Protein AF-A0AAV6TND9-F1 (afdb_monomer_lite)

Secondary structure (DSSP, 8-state):
----------STT--TTTHHHHGGGEEEEEETTEEEEEE--TT-SSEEEEGGG--GGGEEEEEEEE--TT-SS-EEEEEEEEEEEETTEEEEEEEEEE--

Sequence (100 aa):
MKKPAGTSDINRLIKKGDEDVMSPYTFMAEVNGFTMPILRDTGTSIDVVCRNRITPEMLTGENIWVQQPLDEFPVCLPLAEVELKGEFGHVITKGAVVPC

Structure (mmCIF, N/CA/C/O backbone):
data_AF-A0AAV6TND9-F1
#
_entry.id   AF-A0AAV6TND9-F1
#
loop_
_atom_site.group_PDB
_atom_site.id
_atom_site.type_symbol
_atom_site.label_atom_id
_atom_site.label_alt_id
_atom_site.label_comp_id
_atom_site.label_asym_id
_atom_site.label_entity_id
_atom_site.label_seq_id
_atom_site.pdbx_PDB_ins_code
_atom_site.Cartn_x
_atom_site.Cartn_y
_atom_site.Cartn_z
_atom_site.occupancy
_atom_site.B_iso_or_equiv
_atom_site.auth_seq_id
_atom_site.auth_comp_id
_atom_site.auth_asym_id
_atom_site.auth_atom_id
_atom_site.pdbx_PDB_model_num
ATOM 1 N N . MET A 1 1 ? 5.010 25.913 -18.580 1.00 35.62 1 MET A N 1
ATOM 2 C CA . MET A 1 1 ? 4.892 25.852 -17.104 1.00 35.62 1 MET A CA 1
ATOM 3 C C . MET A 1 1 ? 5.521 24.547 -16.640 1.00 35.62 1 MET A C 1
ATOM 5 O O . MET A 1 1 ? 5.259 23.518 -17.248 1.00 35.62 1 MET A O 1
ATOM 9 N N . LYS A 1 2 ? 6.455 24.613 -15.684 1.00 32.97 2 LYS A N 1
ATOM 10 C CA . LYS A 1 2 ? 7.298 23.485 -15.258 1.00 32.97 2 LYS A CA 1
ATOM 11 C C . LYS A 1 2 ? 6.459 22.476 -14.460 1.00 32.97 2 LYS A C 1
ATOM 13 O O . LYS A 1 2 ? 5.805 22.872 -13.503 1.00 32.97 2 LYS A O 1
ATOM 18 N N . LYS A 1 3 ? 6.477 21.199 -14.863 1.00 34.66 3 LYS A N 1
ATOM 19 C CA . LYS A 1 3 ? 5.935 20.082 -14.068 1.00 34.66 3 LYS A CA 1
ATOM 20 C C . LYS A 1 3 ? 6.721 20.007 -12.751 1.00 34.66 3 LYS A C 1
ATOM 22 O O . LYS A 1 3 ? 7.952 20.031 -12.830 1.00 34.66 3 LYS A O 1
ATOM 27 N N . PRO A 1 4 ? 6.092 19.890 -11.571 1.00 36.50 4 PRO A N 1
ATOM 28 C CA . PRO A 1 4 ? 6.825 19.418 -10.413 1.00 36.50 4 PRO A CA 1
ATOM 29 C C . PRO A 1 4 ? 7.097 17.932 -10.657 1.00 36.50 4 PRO A C 1
ATOM 31 O O . PRO A 1 4 ? 6.193 17.100 -10.611 1.00 36.50 4 PRO A O 1
ATOM 34 N N . ALA A 1 5 ? 8.343 17.611 -11.000 1.00 42.59 5 ALA A N 1
ATOM 35 C CA . ALA A 1 5 ? 8.859 16.261 -10.863 1.00 42.59 5 ALA A CA 1
ATOM 36 C C . ALA A 1 5 ? 8.951 15.997 -9.358 1.00 42.59 5 ALA A C 1
ATOM 38 O O . ALA A 1 5 ? 9.958 16.294 -8.722 1.00 42.59 5 ALA A O 1
ATOM 39 N N . GLY A 1 6 ? 7.836 15.561 -8.776 1.00 39.56 6 GLY A N 1
ATOM 40 C CA . GLY A 1 6 ? 7.827 14.992 -7.443 1.00 39.56 6 GLY A CA 1
ATOM 41 C C . GLY A 1 6 ? 8.508 13.641 -7.537 1.00 39.56 6 GLY A C 1
ATOM 42 O O . GLY A 1 6 ? 7.857 12.648 -7.846 1.00 39.56 6 GLY A O 1
ATOM 43 N N . THR A 1 7 ? 9.821 13.623 -7.337 1.00 42.41 7 THR A N 1
ATOM 44 C CA . THR A 1 7 ? 10.547 12.424 -6.934 1.00 42.41 7 THR A CA 1
ATOM 45 C C . THR A 1 7 ? 9.980 12.051 -5.572 1.00 42.41 7 THR A C 1
ATOM 47 O O . THR A 1 7 ? 10.384 12.589 -4.547 1.00 42.41 7 THR A O 1
ATOM 50 N N . SER A 1 8 ? 8.939 11.225 -5.556 1.00 40.28 8 SER A N 1
ATOM 51 C CA . SER A 1 8 ? 8.578 10.526 -4.336 1.00 40.28 8 SER A CA 1
ATOM 52 C C . SER A 1 8 ? 9.624 9.438 -4.188 1.00 40.28 8 SER A C 1
ATOM 54 O O . SER A 1 8 ? 9.516 8.401 -4.840 1.00 40.28 8 SER A O 1
ATOM 56 N N . ASP A 1 9 ? 10.661 9.708 -3.401 1.00 42.69 9 ASP A N 1
ATOM 57 C CA . ASP A 1 9 ? 11.488 8.661 -2.818 1.00 42.69 9 ASP A CA 1
ATOM 58 C C . ASP A 1 9 ? 10.516 7.784 -2.020 1.00 42.69 9 ASP A C 1
ATOM 60 O O . ASP A 1 9 ? 10.066 8.159 -0.936 1.00 42.69 9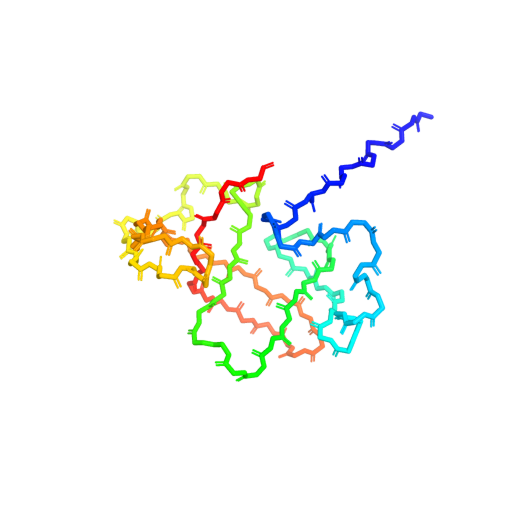 ASP A O 1
ATOM 64 N N . ILE A 1 10 ? 10.047 6.698 -2.639 1.00 40.72 10 ILE A N 1
ATOM 65 C CA . ILE A 1 10 ? 9.006 5.830 -2.089 1.00 40.72 10 ILE A CA 1
ATOM 66 C C . ILE A 1 10 ? 9.661 5.055 -0.955 1.00 40.72 10 ILE A C 1
ATOM 68 O O . ILE A 1 10 ? 10.167 3.950 -1.133 1.00 40.72 10 ILE A O 1
ATOM 72 N N . ASN A 1 11 ? 9.709 5.698 0.207 1.00 40.97 11 ASN A N 1
ATOM 73 C CA . ASN A 1 11 ? 10.501 5.298 1.352 1.00 40.97 11 ASN A CA 1
ATOM 74 C C . ASN A 1 11 ? 12.005 5.230 1.038 1.00 40.97 11 ASN A C 1
ATOM 76 O O . ASN A 1 11 ? 12.471 5.193 -0.096 1.00 40.97 11 ASN A O 1
ATOM 80 N N . ARG A 1 12 ? 12.798 5.189 2.096 1.00 44.47 12 ARG A N 1
ATOM 81 C CA . ARG A 1 12 ? 14.268 5.157 2.147 1.00 44.47 12 ARG A CA 1
ATOM 82 C C . ARG A 1 12 ? 14.952 3.997 1.374 1.00 44.47 12 ARG A C 1
ATOM 84 O O . ARG A 1 12 ? 16.144 3.773 1.569 1.00 44.47 12 ARG A O 1
ATOM 91 N N . LEU A 1 13 ? 14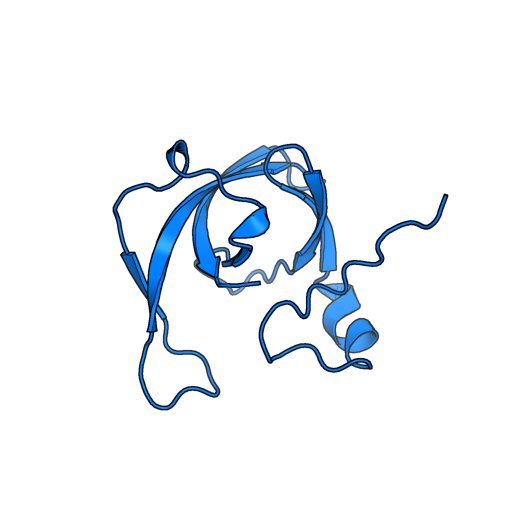.217 3.246 0.548 1.00 47.53 13 LEU A N 1
ATOM 92 C CA . LEU A 1 13 ? 14.623 2.022 -0.149 1.00 47.53 13 LEU A CA 1
ATOM 93 C C . LEU A 1 13 ? 14.963 2.214 -1.632 1.00 47.53 13 LEU A C 1
ATOM 95 O O . LEU A 1 13 ? 15.710 1.401 -2.162 1.00 47.53 13 LEU A O 1
ATOM 99 N N . ILE A 1 14 ? 14.460 3.252 -2.303 1.00 50.72 14 ILE A N 1
ATOM 100 C CA . ILE A 1 14 ? 14.747 3.455 -3.730 1.00 50.72 14 ILE A CA 1
ATOM 101 C C . ILE A 1 14 ? 15.877 4.469 -3.852 1.00 50.72 14 ILE A C 1
ATOM 103 O O . ILE A 1 14 ? 15.661 5.676 -3.744 1.00 50.72 14 ILE A O 1
ATOM 107 N N . LYS A 1 15 ? 17.110 3.995 -4.058 1.00 52.25 15 LYS A N 1
ATOM 108 C CA . LYS A 1 15 ? 18.182 4.890 -4.500 1.00 52.25 15 LYS A CA 1
ATOM 109 C C . LYS A 1 15 ? 17.983 5.171 -5.985 1.00 52.25 15 LYS A C 1
ATOM 111 O O . LYS A 1 15 ? 17.579 4.303 -6.757 1.00 52.25 15 LYS A O 1
ATOM 116 N N . LYS A 1 16 ? 18.318 6.391 -6.405 1.00 46.72 16 LYS A N 1
ATOM 117 C CA . LYS A 1 16 ? 18.389 6.770 -7.821 1.00 46.72 16 LYS A CA 1
ATOM 118 C C . LYS A 1 16 ? 19.370 5.827 -8.542 1.00 46.72 16 LYS A C 1
ATOM 120 O O . LYS A 1 16 ? 20.579 5.991 -8.393 1.00 46.72 16 LYS A O 1
ATOM 125 N N . GLY A 1 17 ? 18.844 4.835 -9.263 1.00 55.78 17 GLY A N 1
ATOM 126 C CA . GLY A 1 17 ? 19.614 3.748 -9.887 1.00 55.78 17 GLY A CA 1
ATOM 127 C C . GLY A 1 17 ? 18.970 2.356 -9.794 1.00 55.78 17 GLY A C 1
ATOM 128 O O . GLY A 1 17 ? 19.283 1.511 -10.624 1.00 55.78 17 GLY A O 1
ATOM 129 N N . ASP A 1 18 ? 18.036 2.136 -8.862 1.00 56.84 18 ASP A N 1
ATOM 130 C CA . ASP A 1 18 ? 17.392 0.823 -8.642 1.00 56.84 18 ASP A CA 1
ATOM 131 C C . ASP A 1 18 ? 16.117 0.604 -9.488 1.00 56.84 18 ASP A C 1
ATOM 133 O O . ASP A 1 18 ? 15.433 -0.412 -9.353 1.00 56.84 18 ASP A O 1
ATOM 137 N N . GLU A 1 19 ? 15.792 1.549 -10.378 1.00 63.28 19 GLU A N 1
ATOM 138 C CA . GLU A 1 19 ? 14.599 1.504 -11.241 1.00 63.28 19 GLU A CA 1
ATOM 139 C C . GLU A 1 19 ? 14.559 0.236 -12.112 1.00 63.28 19 GLU A C 1
ATOM 141 O O . GLU A 1 19 ? 13.493 -0.344 -12.306 1.00 63.28 19 GLU A O 1
ATOM 146 N N . ASP A 1 20 ? 15.720 -0.231 -12.582 1.00 66.12 20 ASP A N 1
ATOM 147 C CA . ASP A 1 20 ? 15.832 -1.414 -13.445 1.00 66.12 20 ASP A CA 1
ATOM 148 C C . ASP A 1 20 ? 15.536 -2.718 -12.683 1.00 66.12 20 ASP A C 1
ATOM 150 O O . ASP A 1 20 ? 14.836 -3.600 -13.179 1.00 66.12 20 ASP A O 1
ATOM 154 N N . VAL A 1 21 ? 15.979 -2.801 -11.422 1.00 74.69 21 VAL A N 1
ATOM 155 C CA . VAL A 1 21 ? 15.779 -3.969 -10.544 1.00 74.69 21 VAL A CA 1
ATOM 156 C C . VAL A 1 21 ? 14.303 -4.144 -10.182 1.00 74.69 21 VAL A C 1
ATOM 158 O O . VAL A 1 21 ? 13.807 -5.267 -10.110 1.00 74.69 21 VAL A O 1
ATOM 161 N N . MET A 1 22 ? 13.594 -3.033 -9.972 1.00 73.06 22 MET A N 1
ATOM 162 C CA . MET A 1 22 ? 12.179 -3.033 -9.591 1.00 73.06 22 MET A CA 1
ATOM 163 C C . MET A 1 22 ? 11.227 -3.018 -10.790 1.00 73.06 22 MET A C 1
ATOM 165 O O . MET A 1 22 ? 10.017 -3.176 -10.605 1.00 73.06 22 MET A O 1
ATOM 169 N N . SER A 1 23 ? 11.746 -2.856 -12.012 1.00 79.12 23 SER A N 1
ATOM 170 C CA . SER A 1 23 ? 10.943 -2.789 -13.236 1.00 79.12 23 SER A CA 1
ATOM 171 C C . SER A 1 23 ? 9.984 -3.975 -13.426 1.00 79.12 23 SER A C 1
ATOM 173 O O . SER A 1 23 ? 8.839 -3.714 -13.796 1.00 79.12 23 SER A O 1
ATOM 175 N N . PRO A 1 24 ? 10.329 -5.242 -13.090 1.00 83.44 24 PRO A N 1
ATOM 176 C CA . PRO A 1 24 ? 9.401 -6.363 -13.274 1.00 83.44 24 PRO A CA 1
ATOM 177 C C . PRO A 1 24 ? 8.209 -6.333 -12.308 1.00 83.44 24 PRO A C 1
ATOM 179 O O . PRO A 1 24 ? 7.203 -6.993 -12.552 1.00 83.44 24 PRO A O 1
ATOM 182 N N . TYR A 1 25 ? 8.329 -5.583 -11.211 1.00 80.75 25 TYR A N 1
ATOM 183 C CA . TYR A 1 25 ? 7.331 -5.477 -10.147 1.00 80.75 25 TYR A CA 1
ATOM 184 C C . TYR A 1 25 ? 6.620 -4.120 -10.146 1.00 80.75 25 TYR A C 1
ATOM 186 O O . TYR A 1 25 ? 5.773 -3.871 -9.287 1.00 80.75 25 TYR A O 1
ATOM 194 N N . THR A 1 26 ? 6.975 -3.224 -11.072 1.00 83.62 26 THR A N 1
ATOM 195 C CA . 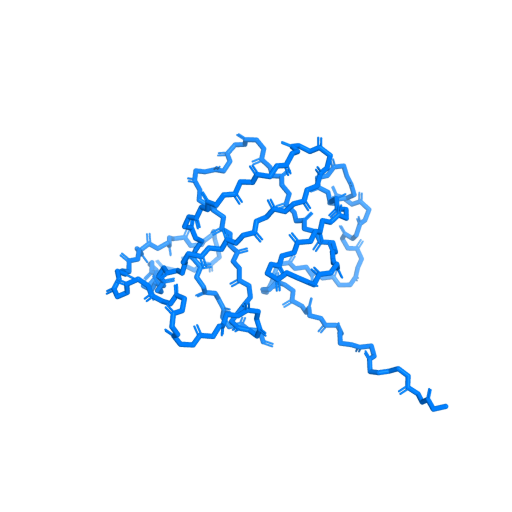THR A 1 26 ? 6.422 -1.872 -11.152 1.00 83.62 26 THR A CA 1
ATOM 196 C C . THR A 1 26 ? 5.396 -1.788 -12.273 1.00 83.62 26 THR A C 1
ATOM 198 O O . THR A 1 26 ? 5.704 -2.040 -13.434 1.00 83.62 26 THR A O 1
ATOM 201 N N . PHE A 1 27 ? 4.178 -1.373 -11.941 1.00 84.06 27 PHE A N 1
ATOM 202 C CA . PHE A 1 27 ? 3.059 -1.291 -12.877 1.00 84.06 27 PHE A CA 1
ATOM 203 C C . PHE A 1 27 ? 2.422 0.090 -12.822 1.00 84.06 27 PHE A C 1
ATOM 205 O O . PHE A 1 27 ? 2.319 0.683 -11.754 1.00 84.06 27 PHE A O 1
ATOM 212 N N . MET A 1 28 ? 1.942 0.607 -13.949 1.00 88.25 28 MET A N 1
ATOM 213 C CA . MET A 1 28 ? 1.101 1.804 -13.922 1.00 88.25 28 MET A CA 1
ATOM 214 C C . MET A 1 28 ? -0.309 1.422 -13.468 1.00 88.25 28 MET A C 1
ATOM 216 O O . MET A 1 28 ? -0.946 0.566 -14.077 1.00 88.25 28 MET A O 1
ATOM 220 N N . ALA A 1 29 ? -0.801 2.071 -12.417 1.00 88.75 29 ALA A N 1
ATOM 221 C CA . ALA A 1 29 ? -2.149 1.870 -11.899 1.00 88.75 29 ALA A CA 1
ATOM 222 C C . ALA A 1 29 ? -2.751 3.191 -11.410 1.00 88.75 29 ALA A C 1
ATOM 224 O O . ALA A 1 29 ? -2.047 4.177 -11.185 1.00 88.75 29 ALA A O 1
ATOM 225 N N . GLU A 1 30 ? -4.069 3.219 -11.257 1.00 91.88 30 GLU A N 1
ATOM 226 C CA . GLU A 1 30 ? -4.789 4.306 -10.609 1.00 91.88 30 GLU A CA 1
ATOM 227 C C . GLU A 1 30 ? -4.948 3.997 -9.118 1.00 91.88 30 GLU A C 1
ATOM 229 O O . GLU A 1 30 ? -5.478 2.949 -8.747 1.00 91.88 30 GLU A O 1
ATOM 234 N N . VAL A 1 31 ? -4.487 4.921 -8.275 1.00 90.12 31 VAL A N 1
ATOM 235 C CA . VAL A 1 31 ? -4.651 4.890 -6.819 1.00 90.12 31 VAL A CA 1
ATOM 236 C C . VAL A 1 31 ? -5.505 6.087 -6.429 1.00 90.12 31 VAL A C 1
ATOM 238 O O . VAL A 1 31 ? -5.068 7.228 -6.595 1.00 90.12 31 VAL A O 1
ATOM 241 N N . ASN A 1 32 ? -6.720 5.842 -5.938 1.00 91.00 32 ASN A N 1
ATOM 242 C CA . ASN A 1 32 ? -7.675 6.884 -5.535 1.00 91.00 32 ASN A CA 1
ATOM 243 C C . ASN A 1 32 ? -7.884 7.968 -6.616 1.00 91.00 32 ASN A C 1
ATOM 245 O O . ASN A 1 32 ? -7.843 9.164 -6.327 1.00 91.00 32 ASN A O 1
ATOM 249 N N . GLY A 1 33 ? -8.027 7.566 -7.882 1.00 90.69 33 GLY A N 1
ATOM 250 C CA . GLY A 1 33 ? -8.188 8.494 -9.008 1.00 90.69 33 GLY A CA 1
ATOM 251 C C . GLY A 1 33 ? -6.888 9.046 -9.607 1.00 90.69 33 GLY A C 1
ATOM 252 O O . GLY A 1 33 ? -6.942 9.794 -10.582 1.00 90.69 33 GLY A O 1
ATOM 253 N N . PHE A 1 34 ? -5.712 8.697 -9.071 1.00 89.62 34 PHE A N 1
ATOM 254 C CA . PHE A 1 34 ? -4.428 9.176 -9.587 1.00 89.62 34 PHE A CA 1
ATOM 255 C C . PHE A 1 34 ? -3.613 8.071 -10.259 1.00 89.62 34 PHE A C 1
ATOM 257 O O . PHE A 1 34 ? -3.183 7.124 -9.606 1.00 89.62 34 PHE A O 1
ATOM 264 N N . THR A 1 35 ? -3.301 8.244 -11.543 1.00 90.62 35 THR A N 1
ATOM 265 C CA . THR A 1 35 ? -2.404 7.343 -12.279 1.00 90.62 35 THR A CA 1
ATOM 266 C C . THR A 1 35 ? -0.947 7.527 -11.850 1.00 90.62 35 THR A C 1
ATOM 268 O O . THR A 1 35 ? -0.401 8.631 -11.932 1.00 90.62 35 THR A O 1
ATOM 271 N N . MET A 1 36 ? -0.298 6.449 -11.411 1.00 88.75 36 MET A N 1
ATOM 272 C CA . MET A 1 36 ? 1.102 6.442 -10.983 1.00 88.75 36 MET A CA 1
ATOM 273 C C . MET A 1 36 ? 1.716 5.033 -11.055 1.00 88.75 36 MET A C 1
ATOM 275 O O . MET A 1 36 ? 0.971 4.053 -11.101 1.00 88.75 36 MET A O 1
ATOM 279 N N . PRO A 1 37 ? 3.055 4.906 -11.070 1.00 85.62 37 PRO A N 1
ATOM 280 C CA . PRO A 1 37 ? 3.691 3.609 -10.887 1.00 85.62 37 PRO A CA 1
ATOM 281 C C . PRO A 1 37 ? 3.431 3.090 -9.466 1.00 85.62 37 PRO A C 1
ATOM 283 O O . PRO A 1 37 ? 3.585 3.828 -8.490 1.00 85.62 37 PRO A O 1
ATOM 286 N N . ILE A 1 38 ? 3.046 1.822 -9.360 1.00 83.50 38 ILE A N 1
ATOM 287 C CA . ILE A 1 38 ? 2.886 1.072 -8.115 1.00 83.50 38 ILE A CA 1
ATOM 288 C C . ILE A 1 38 ? 3.834 -0.123 -8.122 1.00 83.50 38 ILE A C 1
ATOM 290 O O . ILE A 1 38 ? 4.051 -0.733 -9.166 1.00 83.50 38 ILE A O 1
ATOM 294 N N . LEU A 1 39 ? 4.365 -0.475 -6.955 1.00 83.38 39 LEU A N 1
ATOM 295 C CA . LEU A 1 39 ? 5.109 -1.714 -6.765 1.00 83.38 39 LEU A CA 1
ATOM 296 C C . LEU A 1 39 ? 4.125 -2.793 -6.306 1.00 83.38 39 LEU A C 1
ATOM 298 O O . LEU A 1 39 ? 3.487 -2.631 -5.266 1.00 83.38 39 LEU A O 1
ATOM 302 N N . ARG A 1 40 ? 3.981 -3.876 -7.070 1.00 78.38 40 ARG A N 1
ATOM 303 C CA . ARG A 1 40 ? 3.145 -5.021 -6.697 1.00 78.38 40 ARG A CA 1
ATOM 304 C C . ARG A 1 40 ? 3.992 -6.285 -6.702 1.00 78.38 40 ARG A C 1
ATOM 306 O O . ARG A 1 40 ? 4.323 -6.816 -7.757 1.00 78.38 40 ARG A O 1
ATOM 313 N N . ASP A 1 41 ? 4.294 -6.777 -5.508 1.00 75.12 41 ASP A N 1
ATOM 314 C CA . ASP A 1 41 ? 4.898 -8.089 -5.301 1.00 75.12 41 ASP A CA 1
ATOM 315 C C . ASP A 1 41 ? 3.829 -9.080 -4.813 1.00 75.12 41 ASP A C 1
ATOM 317 O O . ASP A 1 41 ? 3.092 -8.810 -3.863 1.00 75.12 41 ASP A O 1
ATOM 321 N N . THR A 1 42 ? 3.752 -10.241 -5.465 1.00 65.19 42 THR A N 1
ATOM 322 C CA . THR A 1 42 ? 2.837 -11.343 -5.124 1.00 65.19 42 THR A CA 1
ATOM 323 C C . THR A 1 42 ? 3.050 -11.917 -3.721 1.00 65.19 42 THR A C 1
ATOM 325 O O . THR A 1 42 ? 2.150 -12.569 -3.198 1.00 65.19 42 THR A O 1
ATOM 328 N N . GLY A 1 43 ? 4.214 -11.685 -3.103 1.00 70.38 43 GLY A N 1
ATOM 329 C CA . GLY A 1 43 ? 4.525 -12.152 -1.750 1.00 70.38 43 GLY A CA 1
ATOM 330 C C . GLY A 1 43 ? 4.040 -11.244 -0.614 1.00 70.38 43 GLY A C 1
ATOM 331 O O . GLY A 1 43 ? 4.195 -11.607 0.552 1.00 70.38 43 GLY A O 1
ATOM 332 N N . THR A 1 44 ? 3.480 -10.067 -0.914 1.00 70.62 44 THR A N 1
ATOM 333 C CA . THR A 1 44 ? 3.167 -9.064 0.114 1.00 70.62 44 THR A CA 1
ATOM 334 C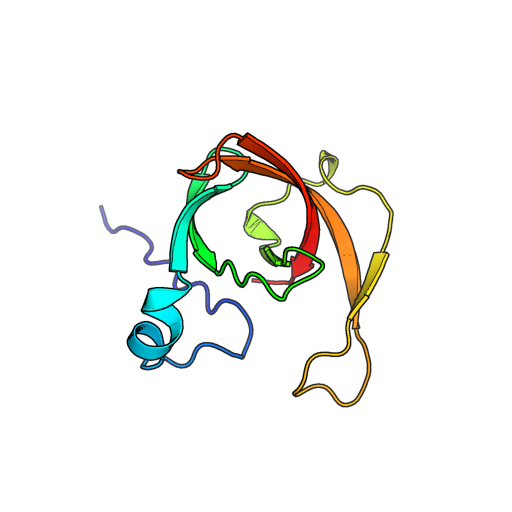 C . THR A 1 44 ? 1.729 -9.193 0.627 1.00 70.62 44 THR A C 1
ATOM 336 O O . THR A 1 44 ? 0.775 -9.137 -0.143 1.00 70.62 44 THR A O 1
ATOM 339 N N . SER A 1 45 ? 1.564 -9.311 1.949 1.00 75.62 45 SER A N 1
ATOM 340 C CA . SER A 1 45 ? 0.246 -9.444 2.598 1.00 75.62 45 SER A CA 1
ATOM 341 C C . SER A 1 45 ? -0.506 -8.120 2.800 1.00 75.62 45 SER A C 1
ATOM 343 O O . SER A 1 45 ? -1.691 -8.148 3.121 1.00 75.62 45 SER A O 1
ATOM 345 N N . ILE A 1 46 ? 0.167 -6.968 2.672 1.00 82.62 46 ILE A N 1
ATOM 346 C CA . ILE A 1 46 ? -0.421 -5.635 2.868 1.00 82.62 46 ILE A CA 1
ATOM 347 C C . ILE A 1 46 ? 0.162 -4.594 1.905 1.00 82.62 46 ILE A C 1
ATOM 349 O O . ILE A 1 46 ? 1.376 -4.482 1.756 1.00 82.62 46 ILE A O 1
ATOM 353 N N . ASP A 1 47 ? -0.704 -3.790 1.290 1.00 85.88 47 ASP A N 1
ATOM 354 C CA . ASP A 1 47 ? -0.283 -2.700 0.409 1.00 85.88 47 ASP A CA 1
ATOM 355 C C . ASP A 1 47 ? 0.314 -1.529 1.213 1.00 85.88 47 ASP A C 1
ATOM 357 O O . ASP A 1 47 ? -0.138 -1.220 2.315 1.00 85.88 47 ASP A O 1
ATOM 361 N N . VAL A 1 48 ? 1.320 -0.842 0.664 1.00 86.88 48 VAL A N 1
ATOM 362 C CA . VAL A 1 48 ? 1.911 0.368 1.266 1.00 86.88 48 VAL A CA 1
ATOM 363 C C . VAL A 1 48 ? 1.551 1.573 0.413 1.00 86.88 48 VAL A C 1
ATOM 365 O O . VAL A 1 48 ? 1.797 1.581 -0.792 1.00 86.88 48 VAL A O 1
ATOM 368 N N . VAL A 1 49 ? 0.975 2.604 1.031 1.00 88.00 49 VAL A N 1
ATOM 369 C CA . VAL A 1 49 ? 0.443 3.763 0.308 1.00 88.00 49 VAL A CA 1
ATOM 370 C C . VAL A 1 49 ? 0.995 5.061 0.864 1.00 88.00 49 VAL A C 1
ATOM 372 O O . VAL A 1 49 ? 1.136 5.261 2.069 1.00 88.00 49 VAL A O 1
ATOM 375 N N . CYS A 1 50 ? 1.299 5.975 -0.048 1.00 88.38 50 CYS A N 1
ATOM 376 C CA . CYS A 1 50 ? 1.818 7.277 0.303 1.00 88.38 50 CYS A CA 1
ATOM 377 C C . CYS A 1 50 ? 0.763 8.152 0.989 1.00 88.38 50 CYS A C 1
ATOM 379 O O . CYS A 1 50 ? -0.333 8.323 0.449 1.00 88.38 50 CYS A O 1
ATOM 381 N N . ARG A 1 51 ? 1.109 8.799 2.111 1.00 89.75 51 ARG A N 1
ATOM 382 C CA . ARG A 1 51 ? 0.200 9.696 2.846 1.00 89.75 51 ARG A CA 1
ATOM 383 C C . ARG A 1 51 ? -0.408 10.793 1.972 1.00 89.75 51 ARG A C 1
ATOM 385 O O . ARG A 1 51 ? -1.578 11.113 2.155 1.00 89.75 51 ARG A O 1
ATOM 392 N N . ASN A 1 52 ? 0.335 11.297 0.985 1.00 90.12 52 ASN A N 1
ATOM 393 C CA . ASN A 1 52 ? -0.131 12.325 0.044 1.00 90.12 52 ASN A CA 1
ATOM 394 C C . ASN A 1 52 ? -1.265 11.854 -0.889 1.00 90.12 52 ASN A C 1
ATOM 396 O O . ASN A 1 52 ? -1.845 12.669 -1.600 1.00 90.12 52 ASN A O 1
ATOM 400 N N . ARG A 1 53 ? -1.580 10.552 -0.912 1.00 89.38 53 ARG A N 1
ATOM 401 C CA . ARG A 1 53 ? -2.679 9.959 -1.696 1.00 89.38 53 ARG A CA 1
ATOM 402 C C . ARG A 1 53 ? -3.908 9.622 -0.856 1.00 89.38 53 ARG A C 1
ATOM 404 O O . ARG A 1 53 ? -4.864 9.070 -1.389 1.00 89.38 53 ARG A O 1
ATOM 411 N N . ILE A 1 54 ? -3.873 9.927 0.438 1.00 92.69 54 ILE A N 1
ATOM 412 C CA . ILE A 1 54 ? -4.888 9.540 1.416 1.00 92.69 54 ILE A CA 1
ATOM 413 C C . ILE A 1 54 ? -5.518 10.804 1.997 1.00 92.69 54 ILE A C 1
ATOM 415 O O . ILE A 1 54 ? -4.806 11.640 2.558 1.00 92.69 54 ILE A O 1
ATOM 419 N N . THR A 1 55 ? -6.843 10.934 1.939 1.00 93.88 55 THR A N 1
ATOM 420 C CA . THR A 1 55 ? -7.561 11.964 2.710 1.00 93.88 55 THR A CA 1
ATOM 421 C C . THR A 1 55 ? -7.877 11.448 4.120 1.00 93.88 55 THR A C 1
ATOM 423 O O . THR A 1 55 ? -7.824 10.240 4.358 1.00 93.88 55 THR A O 1
ATOM 426 N N . PRO A 1 56 ? -8.139 12.317 5.112 1.00 93.00 56 PRO A N 1
ATOM 427 C CA . PRO A 1 56 ? -8.465 11.872 6.469 1.00 93.00 56 PRO A CA 1
ATOM 428 C C . PRO A 1 56 ? -9.650 10.899 6.547 1.00 93.00 56 PRO A C 1
ATOM 430 O O . PRO A 1 56 ? -9.624 10.000 7.377 1.00 93.00 56 PRO A O 1
ATOM 433 N N . GLU A 1 57 ? -10.643 11.033 5.668 1.00 95.31 57 GLU A N 1
ATOM 434 C CA . GLU A 1 57 ? -11.859 10.204 5.629 1.00 95.31 57 GLU A CA 1
ATOM 435 C C . GLU A 1 57 ? -11.578 8.760 5.203 1.00 95.31 57 GLU A C 1
ATOM 437 O O . GLU A 1 57 ? -12.359 7.861 5.496 1.00 95.31 57 GLU A O 1
ATOM 442 N N . MET A 1 58 ? -10.456 8.537 4.520 1.00 94.94 58 MET A N 1
ATOM 443 C CA . MET A 1 58 ? -10.021 7.214 4.076 1.00 94.94 58 MET A CA 1
ATOM 444 C C . MET A 1 58 ? -9.329 6.428 5.192 1.00 94.94 58 MET A C 1
ATOM 446 O O . MET A 1 58 ? -9.098 5.229 5.052 1.00 94.94 58 MET A O 1
ATOM 450 N N . LEU A 1 59 ? -8.950 7.089 6.292 1.00 96.19 59 LEU A N 1
ATOM 451 C CA . LEU A 1 59 ? -8.345 6.418 7.435 1.00 96.19 59 LEU A CA 1
ATOM 452 C C . LEU A 1 59 ? -9.398 5.586 8.162 1.00 96.19 59 LEU A C 1
ATOM 454 O O . LEU A 1 59 ? -10.457 6.072 8.545 1.00 96.19 59 LEU A O 1
ATOM 458 N N . THR A 1 60 ? -9.054 4.333 8.420 1.00 96.19 60 THR A N 1
ATOM 459 C CA . THR A 1 60 ? -9.945 3.369 9.084 1.00 96.19 60 THR A CA 1
ATOM 460 C C . THR A 1 60 ? -9.988 3.540 10.607 1.00 96.19 60 THR A C 1
ATOM 462 O O . THR A 1 60 ? -10.855 2.983 11.274 1.00 96.19 60 THR A O 1
ATOM 465 N N . GLY A 1 61 ? -9.035 4.288 11.175 1.00 96.25 61 GLY A N 1
ATOM 466 C CA . GLY A 1 61 ? -8.793 4.365 12.620 1.00 96.25 61 GLY A CA 1
ATOM 467 C C . GLY A 1 61 ? -7.982 3.188 13.180 1.00 96.25 61 GLY A C 1
ATOM 468 O O . GLY A 1 61 ? -7.570 3.227 14.338 1.00 96.25 61 GLY A O 1
ATOM 469 N N . GLU A 1 62 ? -7.711 2.166 12.368 1.00 96.19 62 GLU A N 1
ATOM 470 C CA . GLU A 1 62 ? -6.854 1.036 12.721 1.00 96.19 62 GLU A CA 1
ATOM 471 C C . GLU A 1 62 ? -5.377 1.350 12.445 1.00 96.19 62 GLU A C 1
ATOM 473 O O . GLU A 1 62 ? -5.042 2.174 11.590 1.00 96.19 62 GLU A O 1
ATOM 478 N N . ASN A 1 63 ? -4.484 0.646 13.144 1.00 95.06 63 ASN A N 1
ATOM 479 C CA . ASN A 1 63 ? -3.044 0.700 12.912 1.00 95.06 63 ASN A CA 1
ATOM 480 C C . ASN A 1 63 ? -2.460 -0.713 12.806 1.00 95.06 63 ASN A C 1
ATOM 482 O O . ASN A 1 63 ? -2.989 -1.660 13.389 1.00 95.06 63 ASN A O 1
ATOM 486 N N . ILE A 1 64 ? -1.330 -0.832 12.116 1.00 93.12 64 ILE A N 1
ATOM 487 C CA . ILE A 1 64 ? -0.545 -2.059 11.992 1.00 93.12 64 ILE A CA 1
ATOM 488 C C . ILE A 1 64 ? 0.905 -1.805 12.408 1.00 93.12 64 ILE A C 1
ATOM 490 O O . ILE A 1 64 ? 1.466 -0.748 12.131 1.00 93.12 64 ILE A O 1
ATOM 494 N N . TRP A 1 65 ? 1.524 -2.785 13.063 1.00 92.19 65 TRP A N 1
ATOM 495 C CA . TRP A 1 65 ? 2.953 -2.759 13.363 1.00 92.19 65 TRP A CA 1
ATOM 496 C C . TRP A 1 65 ? 3.727 -3.427 12.231 1.00 92.19 65 TRP A C 1
ATOM 498 O O . TRP A 1 65 ? 3.506 -4.600 11.936 1.00 92.19 65 TRP A O 1
ATOM 508 N N . VAL A 1 66 ? 4.631 -2.682 11.601 1.00 86.56 66 VAL A N 1
ATOM 509 C CA . VAL A 1 66 ? 5.452 -3.151 10.482 1.00 86.56 66 VAL A CA 1
ATOM 510 C C . VAL A 1 66 ? 6.917 -3.091 10.888 1.00 86.56 66 VAL A C 1
ATOM 512 O O . VAL A 1 66 ? 7.437 -2.021 11.194 1.00 86.56 66 VAL A O 1
ATOM 515 N N . GLN A 1 67 ? 7.595 -4.238 10.879 1.00 84.12 67 GLN A N 1
ATOM 516 C CA . GLN A 1 67 ? 9.052 -4.291 10.988 1.00 84.12 67 GLN A CA 1
ATOM 517 C C . GLN A 1 67 ? 9.640 -4.120 9.586 1.00 84.12 67 GLN A C 1
ATOM 519 O O . GLN A 1 67 ? 9.516 -5.019 8.752 1.00 84.12 67 GLN A O 1
ATOM 524 N N . GLN A 1 68 ? 10.267 -2.977 9.309 1.00 77.31 68 GLN A N 1
ATOM 525 C CA . GLN A 1 68 ? 11.009 -2.811 8.060 1.00 77.31 68 GLN A CA 1
ATOM 526 C C . GLN A 1 68 ? 12.387 -3.479 8.180 1.00 77.31 68 GLN A C 1
ATOM 528 O O . GLN A 1 68 ? 12.973 -3.460 9.262 1.00 77.31 68 GLN A O 1
ATOM 533 N N . PRO A 1 69 ? 12.954 -4.030 7.089 1.00 74.88 69 PRO A N 1
ATOM 534 C CA . PRO A 1 69 ? 14.241 -4.734 7.139 1.00 74.88 69 PRO A CA 1
ATOM 535 C C . PRO A 1 69 ? 15.420 -3.908 7.675 1.00 74.88 69 PRO A C 1
ATOM 537 O O . PRO A 1 69 ? 16.406 -4.478 8.131 1.00 74.88 69 PRO A O 1
ATOM 540 N N . LEU A 1 70 ? 15.341 -2.578 7.576 1.00 77.19 70 LEU A N 1
ATOM 541 C CA . LEU A 1 70 ? 16.397 -1.650 7.990 1.00 77.19 70 LEU A CA 1
ATOM 542 C C . LEU A 1 70 ? 16.139 -0.999 9.355 1.00 77.19 70 LEU A C 1
ATOM 544 O O . LEU A 1 70 ? 17.019 -0.299 9.855 1.00 77.19 70 LEU A O 1
ATOM 548 N N . ASP A 1 71 ? 14.960 -1.210 9.939 1.00 79.25 71 ASP A N 1
ATOM 549 C CA . ASP A 1 71 ? 14.585 -0.602 11.210 1.00 79.25 71 ASP A CA 1
ATOM 550 C C . ASP A 1 71 ? 14.837 -1.578 12.361 1.00 79.25 71 ASP A C 1
ATOM 552 O O . ASP A 1 71 ? 14.484 -2.758 12.302 1.00 79.25 71 ASP A O 1
ATOM 556 N N . GLU A 1 72 ? 15.436 -1.067 13.438 1.00 87.75 72 GLU A N 1
ATOM 557 C CA . GLU A 1 72 ? 15.708 -1.839 14.656 1.00 87.75 72 GLU A CA 1
ATOM 558 C C . GLU A 1 72 ? 14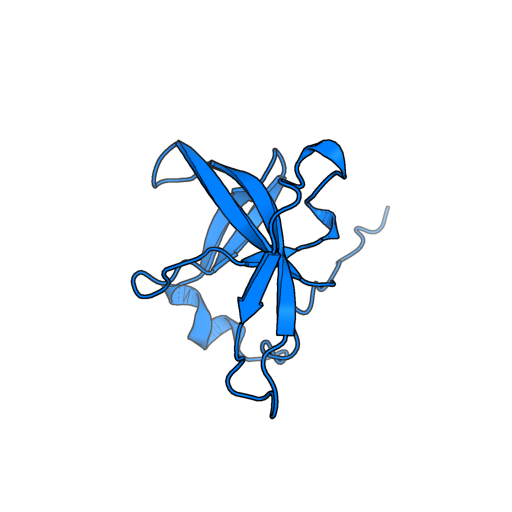.409 -2.227 15.382 1.00 87.75 72 GLU A C 1
ATOM 560 O O . GLU A 1 72 ? 14.292 -3.326 15.923 1.00 87.75 72 GLU A O 1
ATOM 565 N N . PHE A 1 73 ? 13.394 -1.362 15.329 1.00 90.19 73 PHE A N 1
ATOM 566 C CA . PHE A 1 73 ? 12.111 -1.547 16.005 1.00 90.19 73 PHE A CA 1
ATOM 567 C C . PHE A 1 73 ? 10.945 -1.469 15.013 1.00 90.19 73 PHE A C 1
ATOM 569 O O . PHE A 1 73 ? 11.028 -0.723 14.035 1.00 90.19 73 PHE A O 1
ATOM 576 N N . PRO A 1 74 ? 9.839 -2.193 15.261 1.00 88.56 74 PRO A N 1
ATOM 577 C CA . PRO A 1 74 ? 8.661 -2.105 14.415 1.00 88.56 74 PRO A CA 1
ATOM 578 C C . PRO A 1 74 ? 8.003 -0.728 14.545 1.00 88.56 74 PRO A C 1
ATOM 580 O O . PRO A 1 74 ? 7.949 -0.138 15.626 1.00 88.56 74 PRO A O 1
ATOM 583 N N . VAL A 1 75 ? 7.448 -0.238 13.441 1.00 89.56 75 VAL A N 1
ATOM 584 C CA . VAL A 1 75 ? 6.764 1.055 13.366 1.00 89.56 75 VAL A CA 1
ATOM 585 C C . VAL A 1 75 ? 5.256 0.837 13.314 1.00 89.56 75 VAL A C 1
ATOM 587 O O . VAL A 1 75 ? 4.770 -0.018 12.578 1.00 89.56 75 VAL A O 1
ATOM 590 N N . CYS A 1 76 ? 4.508 1.621 14.088 1.00 92.69 76 CYS A N 1
ATOM 591 C CA . CYS A 1 76 ? 3.049 1.642 14.040 1.00 92.69 76 CYS A CA 1
ATOM 592 C C . CYS A 1 76 ? 2.589 2.572 12.911 1.00 92.69 76 CYS A C 1
ATOM 594 O O . CYS A 1 76 ? 2.836 3.777 12.967 1.00 92.69 76 CYS A O 1
ATOM 596 N N . LEU A 1 77 ? 1.939 2.016 11.889 1.00 93.56 77 LEU A N 1
ATOM 597 C CA . LEU A 1 77 ? 1.439 2.745 10.726 1.00 93.56 77 LEU A CA 1
ATOM 598 C C . LEU A 1 77 ? -0.092 2.696 10.680 1.00 93.56 77 LEU A C 1
ATOM 600 O O . LEU A 1 77 ? -0.666 1.626 10.895 1.00 93.56 77 LEU A O 1
ATOM 604 N N . PRO A 1 78 ? -0.770 3.812 10.367 1.00 95.94 78 PRO A N 1
ATOM 605 C CA . PRO A 1 78 ? -2.215 3.811 10.218 1.00 95.94 78 PRO A CA 1
ATOM 606 C C . PRO A 1 78 ? -2.644 3.098 8.940 1.00 95.94 78 PRO A C 1
ATOM 608 O O . PRO A 1 78 ? -1.928 3.099 7.936 1.00 95.94 78 PRO A O 1
ATOM 611 N N . LEU A 1 79 ? -3.839 2.513 8.978 1.00 95.69 79 LEU A N 1
ATOM 612 C CA . LEU A 1 79 ? -4.464 1.866 7.832 1.00 95.69 79 LEU A CA 1
ATOM 613 C C . LEU A 1 79 ? -5.461 2.804 7.154 1.00 95.69 79 LEU A C 1
ATOM 615 O O . LEU A 1 79 ? -6.329 3.393 7.809 1.00 95.69 79 LEU A O 1
ATOM 619 N N . ALA A 1 80 ? -5.375 2.886 5.830 1.00 96.06 80 ALA A N 1
ATOM 620 C CA . ALA A 1 80 ? -6.357 3.562 4.993 1.00 96.06 80 ALA A CA 1
ATOM 621 C C . ALA A 1 80 ? -7.029 2.582 4.036 1.00 96.06 80 ALA A C 1
ATOM 623 O O . ALA A 1 80 ? -6.373 1.687 3.503 1.00 96.06 80 ALA A O 1
ATOM 624 N N . GLU A 1 81 ? -8.318 2.783 3.794 1.00 95.81 81 GLU A N 1
ATOM 625 C CA . GLU A 1 81 ? -9.008 2.165 2.670 1.00 95.81 81 GLU A CA 1
ATOM 626 C C . GLU A 1 81 ? -8.572 2.861 1.378 1.00 95.81 81 GLU A C 1
ATOM 628 O O . GLU A 1 81 ? -8.546 4.090 1.300 1.00 95.81 81 GLU A O 1
ATOM 633 N N . VAL A 1 82 ? -8.172 2.081 0.378 1.00 92.44 82 VAL A N 1
ATOM 634 C CA . VAL A 1 82 ? -7.659 2.581 -0.896 1.00 92.44 82 VAL A CA 1
ATOM 635 C C . VAL A 1 82 ? -8.299 1.853 -2.062 1.00 92.44 82 VAL A C 1
ATOM 637 O O . VAL A 1 82 ? -8.484 0.636 -2.039 1.00 92.44 82 VAL A O 1
ATOM 640 N N . GLU A 1 83 ? -8.612 2.623 -3.095 1.00 93.38 83 GLU A N 1
ATOM 641 C CA . GLU A 1 83 ? -9.158 2.138 -4.353 1.00 93.38 83 GLU A CA 1
ATOM 642 C C . GLU A 1 83 ? -8.014 1.987 -5.360 1.00 93.38 83 GLU A C 1
ATOM 644 O O . GLU A 1 83 ? -7.322 2.958 -5.684 1.00 93.38 83 GLU A O 1
ATOM 649 N N . LEU A 1 84 ? -7.805 0.764 -5.850 1.00 90.12 84 LEU A N 1
ATOM 650 C CA . LEU A 1 84 ? -6.780 0.431 -6.834 1.00 90.12 84 LEU A CA 1
ATOM 651 C C . LEU A 1 84 ? -7.442 -0.063 -8.119 1.00 90.12 84 LEU A C 1
ATOM 653 O O . LEU A 1 84 ? -8.208 -1.030 -8.100 1.00 90.12 84 LEU A O 1
ATOM 657 N N . LYS A 1 85 ? -7.107 0.566 -9.247 1.00 91.75 85 LYS A N 1
ATOM 658 C CA . LYS A 1 85 ? -7.548 0.132 -10.580 1.00 91.75 85 LYS A CA 1
ATOM 659 C C . LYS A 1 85 ? -6.347 -0.066 -11.497 1.00 91.75 85 LYS A C 1
ATOM 661 O O . LYS A 1 85 ? -5.490 0.807 -11.607 1.00 91.75 85 LYS A O 1
ATOM 666 N N . GLY A 1 86 ? -6.292 -1.204 -12.176 1.00 88.00 86 GLY A N 1
ATOM 667 C CA . GLY A 1 86 ? -5.240 -1.523 -13.140 1.00 88.00 86 GLY A CA 1
ATOM 668 C C . GLY A 1 86 ? -5.617 -2.716 -14.011 1.00 88.00 86 GLY A C 1
ATOM 669 O O . GLY A 1 86 ? -6.777 -3.121 -14.053 1.00 88.00 86 GLY A O 1
ATOM 670 N N . GLU A 1 87 ? -4.636 -3.316 -14.686 1.00 86.44 87 GLU A N 1
ATOM 671 C CA . GLU A 1 87 ? -4.858 -4.535 -15.488 1.00 86.44 87 GLU A CA 1
ATOM 672 C C . GLU A 1 87 ? -5.359 -5.717 -14.643 1.00 86.44 87 GLU A C 1
ATOM 674 O O . GLU A 1 87 ? -6.084 -6.577 -15.134 1.00 86.44 87 GLU A O 1
ATOM 679 N N . PHE A 1 88 ? -5.047 -5.715 -13.344 1.00 81.00 88 PHE A N 1
ATOM 680 C CA . PHE A 1 88 ? -5.568 -6.660 -12.352 1.00 81.00 88 PHE A CA 1
ATOM 681 C C . PHE A 1 88 ? -7.047 -6.423 -11.984 1.00 81.00 88 PHE A C 1
ATOM 683 O O . PHE A 1 88 ? -7.582 -7.100 -11.107 1.00 81.00 88 PHE A O 1
ATOM 690 N N . GLY A 1 89 ? -7.718 -5.469 -12.632 1.00 88.81 89 GLY A N 1
ATOM 691 C CA . GLY A 1 89 ? -9.097 -5.090 -12.359 1.00 88.81 89 GLY A CA 1
ATOM 692 C C . GLY A 1 89 ? -9.207 -3.981 -11.318 1.00 88.81 89 GLY A C 1
ATOM 693 O O . GLY A 1 89 ? -8.331 -3.125 -11.190 1.00 88.81 89 GLY A O 1
ATOM 694 N N . HIS A 1 90 ? -10.326 -3.980 -10.600 1.00 92.25 90 HIS A N 1
ATOM 695 C CA . HIS A 1 90 ? -10.659 -2.983 -9.591 1.00 92.25 90 HIS A CA 1
ATOM 696 C C . HIS A 1 90 ? -10.763 -3.657 -8.221 1.00 92.25 90 HIS A C 1
ATOM 698 O O . HIS A 1 90 ? -11.532 -4.603 -8.057 1.00 92.25 90 HIS A O 1
ATOM 704 N N . VAL A 1 91 ? -9.996 -3.165 -7.248 1.00 90.38 91 VAL A N 1
ATOM 705 C CA . VAL A 1 91 ? -10.001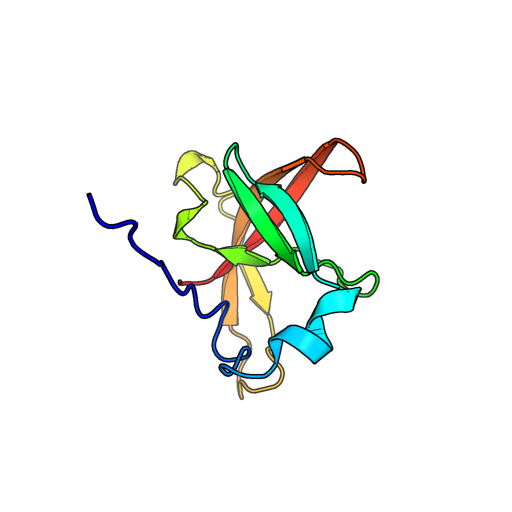 -3.663 -5.871 1.00 90.38 91 VAL A CA 1
ATOM 706 C C . VAL A 1 91 ? -10.006 -2.506 -4.875 1.00 90.38 91 VAL A C 1
ATOM 708 O O . VAL A 1 91 ? -9.275 -1.531 -5.038 1.00 90.38 91 VAL A O 1
ATOM 711 N N . ILE A 1 92 ? -10.818 -2.640 -3.829 1.00 92.50 92 ILE A N 1
ATOM 712 C CA . ILE A 1 92 ? -10.774 -1.793 -2.634 1.00 92.50 92 ILE A CA 1
ATOM 713 C C . ILE A 1 92 ? -10.092 -2.610 -1.539 1.00 92.50 92 ILE A C 1
ATOM 715 O O . ILE A 1 92 ? -10.473 -3.755 -1.290 1.00 92.50 92 ILE A O 1
ATOM 719 N N . THR A 1 93 ? -9.054 -2.056 -0.924 1.00 91.19 93 THR A N 1
ATOM 720 C CA . THR A 1 93 ? -8.200 -2.767 0.039 1.00 91.19 93 THR A CA 1
ATOM 721 C C . THR A 1 93 ? -7.735 -1.839 1.158 1.00 91.19 93 THR A C 1
ATOM 723 O O . THR A 1 93 ? -7.915 -0.626 1.078 1.00 91.19 93 THR A O 1
ATOM 726 N N . LYS A 1 94 ? -7.134 -2.399 2.213 1.00 92.69 94 LYS A N 1
ATOM 727 C CA . LYS A 1 94 ? -6.483 -1.626 3.277 1.00 92.69 94 LYS A CA 1
ATOM 728 C C . LYS A 1 94 ? -4.981 -1.566 3.028 1.00 92.69 94 LYS A C 1
ATOM 730 O O . LYS A 1 94 ? -4.336 -2.602 2.880 1.00 92.69 94 LYS A O 1
ATOM 735 N N . GLY A 1 95 ? -4.434 -0.356 3.025 1.00 92.12 95 GLY A N 1
ATOM 736 C CA . GLY A 1 95 ? -3.003 -0.108 2.895 1.00 92.12 95 GLY A CA 1
ATOM 737 C C . GLY A 1 95 ? -2.417 0.562 4.135 1.00 92.12 95 GLY A C 1
ATOM 738 O O . GLY A 1 95 ? -3.053 1.424 4.743 1.00 92.12 95 GLY A O 1
ATOM 739 N N . ALA A 1 96 ? -1.190 0.186 4.493 1.00 93.56 96 ALA A N 1
ATOM 740 C CA . ALA A 1 96 ? -0.399 0.884 5.497 1.00 93.56 96 ALA A CA 1
ATOM 741 C C . ALA A 1 96 ? 0.077 2.228 4.938 1.00 93.56 96 ALA A C 1
ATOM 743 O O . ALA A 1 96 ? 0.689 2.294 3.869 1.00 93.56 96 ALA A O 1
ATOM 744 N N . VAL A 1 97 ? -0.205 3.309 5.659 1.00 92.62 97 VAL A N 1
ATOM 745 C CA . VAL A 1 97 ? 0.094 4.663 5.201 1.00 92.62 97 VAL A CA 1
ATOM 746 C C . VAL A 1 97 ? 1.467 5.096 5.694 1.00 92.62 97 VAL A C 1
ATOM 748 O O . VAL A 1 97 ? 1.710 5.169 6.898 1.00 92.62 97 VAL A O 1
ATOM 751 N N . VAL A 1 98 ? 2.350 5.433 4.758 1.00 89.44 98 VAL A N 1
ATOM 752 C CA . VAL A 1 98 ? 3.717 5.890 5.039 1.00 89.44 98 VAL A CA 1
ATOM 753 C C . VAL A 1 98 ? 3.898 7.375 4.710 1.00 89.44 98 VAL A C 1
ATOM 755 O O . VAL A 1 98 ? 3.260 7.880 3.777 1.00 89.44 98 VAL A O 1
ATOM 758 N N . PRO A 1 99 ? 4.763 8.099 5.443 1.00 83.94 99 PRO A N 1
ATOM 759 C CA . PRO A 1 99 ? 5.175 9.445 5.063 1.00 83.94 99 PRO A CA 1
ATOM 760 C C . PRO A 1 99 ? 5.906 9.457 3.713 1.00 83.94 99 PRO A C 1
ATOM 762 O O . PRO A 1 99 ? 6.803 8.650 3.479 1.00 83.94 99 PRO A O 1
ATOM 765 N N . CYS A 1 100 ? 5.536 10.413 2.865 1.00 73.81 100 CYS A N 1
ATOM 766 C CA . CYS A 1 100 ? 6.242 10.862 1.665 1.00 73.81 100 CYS A CA 1
ATOM 767 C C . CYS A 1 100 ? 5.958 12.363 1.498 1.00 73.81 100 CYS A C 1
ATOM 769 O O . CYS A 1 100 ? 6.627 12.986 0.660 1.00 73.81 100 CYS A O 1
#

Radius of gyration: 14.06 Å; chains: 1; bounding box: 32×38×33 Å

Organism: NCBI:txid931172

Foldseek 3Di:
DDDPPPPPPVPPPDDPPCCVVQVVQWDFKDKLNDTDIAGDDPPDPAAADEPVSDDPVQFPPDWDWADDPPDPGTDIFTWGFMWIDDPVGTDTHIHGYDYD

pLDDT: mean 79.06, std 18.35, range [32.97, 96.25]